Protein AF-A0A377FUZ7-F1 (afdb_monomer_lite)

pLDDT: mean 77.4, std 21.47, range [31.16, 97.88]

Secondary structure (DSSP, 8-state):
--HHHHHHHHHHHHHHH-TTTEEE-S---HHHHHHHHHHHT----HHHHHHHHHHS-EEE-SS----SS---------

Sequence (78 aa):
MNKIELKFNRVVKMIEKYPEVFTYGSGASEAAIREAEEQLNVTFPPMYRKFLETYGYVVMDEDALWGGSHQITVNIMN

Radius of gyration: 14.17 Å; chains: 1; bounding box: 33×30×34 Å

Foldseek 3Di:
DDPLVVVLVVVVVVCVVCVVFKDFAQADDPVRQVVVCVVVVHDDDPSVNVVRRHTVDIDGDPPDPPDDDDDDDDDDDD

Organism: NCBI:txid33987

Structure (mmCIF, N/CA/C/O backbone):
data_AF-A0A377FUZ7-F1
#
_entry.id   AF-A0A377FUZ7-F1
#
loop_
_atom_site.group_PDB
_atom_site.id
_atom_site.type_symbol
_atom_site.label_atom_id
_atom_site.label_alt_id
_atom_site.label_comp_id
_atom_site.label_asym_id
_atom_site.label_entity_id
_atom_site.label_seq_id
_atom_site.pdbx_PDB_ins_code
_atom_site.Cartn_x
_atom_site.Cartn_y
_atom_site.Cartn_z
_atom_site.occupancy
_atom_site.B_iso_or_equiv
_atom_site.auth_seq_id
_atom_site.auth_comp_id
_atom_site.auth_asym_id
_atom_site.auth_atom_id
_atom_site.pdbx_PDB_model_num
ATOM 1 N N . MET A 1 1 ? 8.309 -11.878 14.800 1.00 59.44 1 MET A N 1
ATOM 2 C CA . MET A 1 1 ? 7.821 -11.340 13.516 1.00 59.44 1 MET A CA 1
ATOM 3 C C . MET A 1 1 ? 6.543 -12.071 13.149 1.00 59.44 1 MET A C 1
ATOM 5 O O . MET A 1 1 ? 6.550 -13.301 13.118 1.00 59.44 1 MET A O 1
ATOM 9 N N . ASN A 1 2 ? 5.436 -11.354 12.985 1.00 80.00 2 ASN A N 1
ATOM 10 C CA . ASN A 1 2 ? 4.142 -11.973 12.696 1.00 80.00 2 ASN A CA 1
ATOM 11 C C . ASN A 1 2 ? 4.061 -12.411 11.210 1.00 80.00 2 ASN A C 1
ATOM 13 O O . ASN A 1 2 ? 4.879 -12.019 10.374 1.00 80.00 2 ASN A O 1
ATOM 17 N N . LYS A 1 3 ? 3.082 -13.256 10.853 1.00 78.62 3 LYS A N 1
ATOM 18 C CA . LYS A 1 3 ? 2.932 -13.770 9.472 1.00 78.62 3 LYS A CA 1
ATOM 19 C C . LYS A 1 3 ? 2.674 -12.665 8.434 1.00 78.62 3 LYS A C 1
ATOM 21 O O . LYS A 1 3 ? 3.018 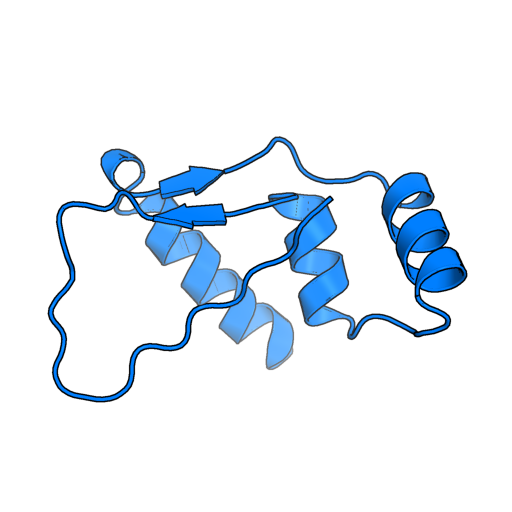-12.852 7.269 1.00 78.62 3 LYS A O 1
ATOM 26 N N . ILE A 1 4 ? 2.063 -11.550 8.839 1.00 75.75 4 ILE A N 1
ATOM 27 C CA . ILE A 1 4 ? 1.763 -10.404 7.971 1.00 75.75 4 ILE A CA 1
ATOM 28 C C . ILE A 1 4 ? 3.059 -9.669 7.618 1.00 75.75 4 ILE A C 1
ATOM 30 O O . ILE A 1 4 ? 3.327 -9.466 6.439 1.00 75.75 4 ILE A O 1
ATOM 34 N N . GLU A 1 5 ? 3.905 -9.385 8.607 1.00 79.44 5 GLU A N 1
ATOM 35 C CA . GLU A 1 5 ? 5.233 -8.782 8.424 1.00 79.44 5 GLU A CA 1
ATOM 36 C C . GLU A 1 5 ? 6.120 -9.644 7.522 1.00 79.44 5 GLU A C 1
ATOM 38 O O . GLU A 1 5 ? 6.777 -9.136 6.621 1.00 79.44 5 GLU A O 1
ATOM 43 N N . LEU A 1 6 ? 6.101 -10.969 7.705 1.00 83.19 6 LEU A N 1
ATOM 44 C CA . LEU A 1 6 ? 6.848 -11.894 6.847 1.00 83.19 6 LEU A CA 1
ATOM 45 C C . LEU A 1 6 ? 6.412 -11.819 5.380 1.00 83.19 6 LEU A C 1
ATOM 47 O O . LEU A 1 6 ? 7.262 -11.844 4.490 1.00 83.19 6 LEU A O 1
ATOM 51 N N . LYS A 1 7 ? 5.101 -11.755 5.121 1.00 79.62 7 LYS A N 1
ATOM 52 C CA . LYS A 1 7 ? 4.565 -11.621 3.760 1.00 79.62 7 LYS A CA 1
ATOM 53 C C . LYS A 1 7 ? 4.893 -10.253 3.170 1.00 79.62 7 LYS A C 1
ATOM 55 O O . LYS A 1 7 ? 5.354 -10.195 2.036 1.00 79.62 7 LYS A O 1
ATOM 60 N N . PHE A 1 8 ? 4.729 -9.191 3.952 1.00 83.62 8 PHE A N 1
ATOM 61 C CA . PHE A 1 8 ? 5.042 -7.832 3.528 1.00 83.62 8 PHE A CA 1
ATOM 62 C C . PHE A 1 8 ? 6.523 -7.685 3.160 1.00 83.62 8 PHE A C 1
ATOM 64 O O . PHE A 1 8 ? 6.847 -7.281 2.049 1.00 83.62 8 PHE A O 1
ATOM 71 N N . ASN A 1 9 ? 7.428 -8.166 4.016 1.00 85.44 9 ASN A N 1
ATOM 72 C CA . ASN A 1 9 ? 8.870 -8.122 3.768 1.00 85.44 9 ASN A CA 1
ATOM 73 C C . ASN A 1 9 ? 9.294 -8.897 2.513 1.00 85.44 9 ASN A C 1
ATOM 75 O O . ASN A 1 9 ? 10.312 -8.574 1.910 1.00 85.44 9 ASN A O 1
ATOM 79 N N . ARG A 1 10 ? 8.551 -9.937 2.109 1.00 86.06 10 ARG A N 1
ATOM 80 C CA . ARG A 1 10 ? 8.820 -10.639 0.843 1.00 86.06 10 ARG A CA 1
ATOM 81 C C . ARG A 1 10 ? 8.489 -9.770 -0.366 1.00 86.06 10 ARG A C 1
ATOM 83 O O . ARG A 1 10 ? 9.258 -9.786 -1.319 1.00 86.06 10 ARG A O 1
ATOM 90 N N . VAL A 1 11 ? 7.384 -9.026 -0.314 1.00 83.50 11 VAL A N 1
ATOM 91 C CA . VAL A 1 11 ? 6.993 -8.088 -1.377 1.00 83.50 11 VAL A CA 1
ATOM 92 C C . VAL A 1 11 ? 7.997 -6.942 -1.463 1.00 83.50 11 VAL A C 1
ATOM 94 O O . VAL A 1 11 ? 8.503 -6.677 -2.546 1.00 83.50 11 VAL A O 1
ATOM 97 N N . VAL A 1 12 ? 8.373 -6.355 -0.321 1.00 87.06 12 VAL A N 1
ATOM 98 C CA . VAL A 1 12 ? 9.403 -5.302 -0.245 1.00 87.06 12 VAL A CA 1
ATOM 99 C C . VAL A 1 12 ? 10.696 -5.763 -0.920 1.00 87.06 12 VAL A C 1
ATOM 101 O O . VAL A 1 12 ? 11.172 -5.120 -1.847 1.00 87.06 12 VAL A O 1
ATOM 104 N N . LYS A 1 13 ? 11.199 -6.947 -0.547 1.00 89.12 13 LYS A N 1
ATOM 105 C CA . LYS A 1 13 ? 12.412 -7.524 -1.147 1.00 89.12 13 LYS A CA 1
ATOM 106 C C . LYS A 1 13 ? 12.303 -7.763 -2.650 1.00 89.12 13 LYS A C 1
ATOM 108 O O . LYS A 1 13 ? 13.321 -7.771 -3.329 1.00 89.12 13 LYS A O 1
ATOM 113 N N . MET A 1 14 ? 11.107 -8.039 -3.163 1.00 86.12 14 MET A N 1
ATOM 114 C CA . MET A 1 14 ? 10.896 -8.240 -4.594 1.00 86.12 14 MET A CA 1
ATOM 115 C C . MET A 1 14 ? 10.963 -6.910 -5.347 1.00 86.12 14 MET A C 1
ATOM 117 O O . MET A 1 14 ? 11.628 -6.846 -6.375 1.00 86.12 14 MET A O 1
ATOM 121 N N . ILE A 1 15 ? 10.339 -5.863 -4.801 1.00 85.38 15 ILE A N 1
ATOM 122 C CA . ILE A 1 15 ? 10.360 -4.508 -5.366 1.00 85.38 15 ILE A CA 1
ATOM 123 C C . ILE A 1 15 ? 11.784 -3.945 -5.345 1.00 85.38 15 ILE A C 1
ATOM 125 O O . ILE A 1 15 ? 12.271 -3.468 -6.361 1.00 85.38 15 ILE A O 1
ATOM 129 N N . GLU A 1 16 ? 12.490 -4.081 -4.220 1.00 86.94 16 GLU A N 1
ATOM 130 C CA . GLU A 1 16 ? 13.886 -3.639 -4.084 1.00 86.94 16 GLU A CA 1
ATOM 131 C C . GLU A 1 16 ? 14.843 -4.377 -5.024 1.00 86.94 16 GLU A C 1
ATOM 133 O O . GLU A 1 16 ? 15.865 -3.826 -5.428 1.00 86.94 16 GLU A O 1
ATOM 138 N N . LYS A 1 17 ? 14.545 -5.641 -5.345 1.00 89.62 17 LYS A N 1
ATOM 139 C CA . LYS A 1 17 ? 15.398 -6.464 -6.204 1.00 89.62 17 LYS A CA 1
ATOM 140 C C . LYS A 1 17 ? 15.235 -6.138 -7.689 1.00 89.62 17 LYS A C 1
ATOM 142 O O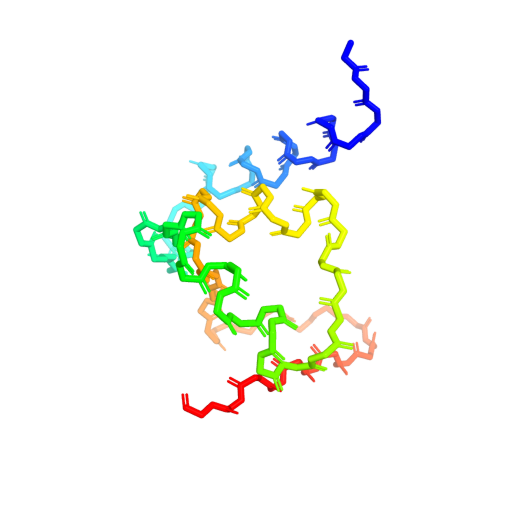 . LYS A 1 17 ? 16.197 -6.323 -8.427 1.00 89.62 17 LYS A O 1
ATOM 147 N N . TYR A 1 18 ? 14.049 -5.700 -8.107 1.00 87.31 18 TYR A N 1
ATOM 148 C CA . TYR A 1 18 ? 13.722 -5.420 -9.508 1.00 87.31 18 TYR A CA 1
ATOM 149 C C . TYR A 1 18 ? 13.046 -4.048 -9.653 1.00 87.31 18 TYR A C 1
ATOM 151 O O . TYR A 1 18 ? 11.907 -3.971 -10.124 1.00 87.31 18 TYR A O 1
ATOM 159 N N . PRO A 1 19 ? 13.692 -2.959 -9.197 1.00 85.81 19 PRO A N 1
ATOM 160 C CA . PRO A 1 19 ? 13.078 -1.632 -9.157 1.00 85.81 19 PRO A CA 1
ATOM 161 C C . PRO A 1 19 ? 12.664 -1.120 -10.542 1.00 85.81 19 PRO A C 1
ATOM 163 O O . PRO A 1 19 ? 11.739 -0.326 -10.644 1.00 85.81 19 PRO A O 1
ATOM 166 N N . GLU A 1 20 ? 13.308 -1.593 -11.608 1.00 85.12 20 GLU A N 1
ATOM 167 C CA . GLU A 1 20 ? 13.003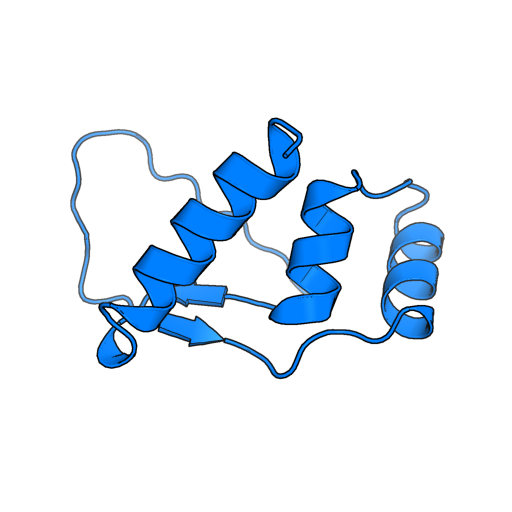 -1.248 -12.997 1.00 85.12 20 GLU A CA 1
ATOM 168 C C . GLU A 1 20 ? 11.657 -1.792 -13.494 1.00 85.12 20 GLU A C 1
ATOM 170 O O . GLU A 1 20 ? 11.133 -1.297 -14.484 1.00 85.12 20 GLU A O 1
ATOM 175 N N . VAL A 1 21 ? 11.098 -2.798 -12.814 1.00 83.69 21 VAL A N 1
ATOM 176 C CA . VAL A 1 21 ? 9.846 -3.463 -13.217 1.00 83.69 21 VAL A CA 1
ATOM 177 C C . VAL A 1 21 ? 8.644 -2.900 -12.455 1.00 83.69 21 VAL A C 1
ATOM 179 O O . VAL A 1 21 ? 7.499 -3.086 -12.868 1.00 83.69 21 VAL A O 1
ATOM 182 N N . PHE A 1 22 ? 8.884 -2.215 -11.333 1.00 84.25 22 PHE A N 1
ATOM 183 C CA . PHE A 1 22 ? 7.835 -1.724 -10.447 1.00 84.25 22 PHE A CA 1
ATOM 184 C C . PHE A 1 22 ? 7.790 -0.201 -10.429 1.00 84.25 22 PHE A C 1
ATOM 186 O O . PHE A 1 22 ? 8.723 0.460 -9.984 1.00 84.25 22 PHE A O 1
ATOM 193 N N . THR A 1 23 ? 6.638 0.349 -10.800 1.00 83.50 23 THR A N 1
ATOM 194 C CA . THR A 1 23 ? 6.298 1.743 -10.512 1.00 83.50 23 THR A CA 1
ATOM 195 C C . THR A 1 23 ? 5.419 1.781 -9.273 1.00 83.50 23 THR A C 1
ATOM 197 O O . THR A 1 23 ? 4.429 1.059 -9.183 1.00 83.50 23 THR A O 1
ATOM 200 N N . TYR A 1 24 ? 5.760 2.614 -8.298 1.00 85.06 24 TYR A N 1
ATOM 201 C CA . TYR A 1 24 ? 4.989 2.739 -7.067 1.00 85.06 24 TYR A CA 1
ATOM 202 C C . TYR A 1 24 ? 4.891 4.192 -6.616 1.00 85.06 24 TYR A C 1
ATOM 204 O O . TYR A 1 24 ? 5.715 5.035 -6.972 1.00 85.06 24 TYR A O 1
ATOM 212 N N . GLY A 1 25 ? 3.843 4.486 -5.851 1.00 84.62 25 GLY A N 1
ATOM 213 C CA . GLY A 1 25 ? 3.599 5.816 -5.308 1.00 84.62 25 GLY A CA 1
ATOM 214 C C . GLY A 1 25 ? 4.439 6.128 -4.069 1.00 84.62 25 GLY A C 1
ATOM 215 O O . GLY A 1 25 ? 5.259 5.339 -3.606 1.00 84.62 25 GLY A O 1
ATOM 216 N N . SER A 1 26 ? 4.200 7.301 -3.487 1.00 88.06 26 SER A N 1
ATOM 217 C CA . SER A 1 26 ? 4.906 7.786 -2.294 1.00 88.06 26 SER A CA 1
ATOM 218 C C . SER A 1 26 ? 4.325 7.291 -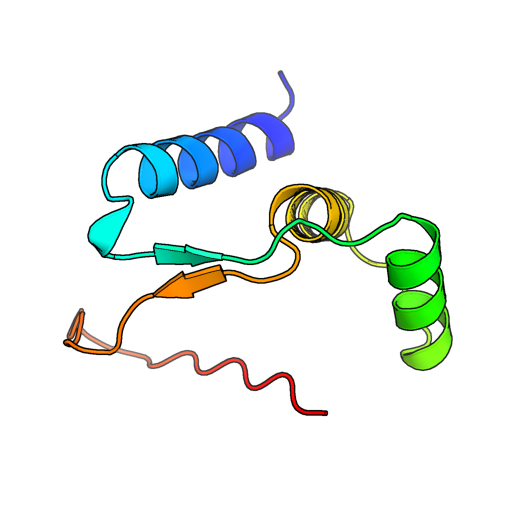0.962 1.00 88.06 26 SER A C 1
ATOM 220 O O . SER A 1 26 ? 4.734 7.783 0.087 1.00 88.06 26 SER A O 1
ATOM 222 N N . GLY A 1 27 ? 3.348 6.380 -0.989 1.00 90.88 27 GLY A N 1
ATOM 223 C CA . GLY A 1 27 ? 2.547 6.050 0.190 1.00 90.88 27 GLY A CA 1
ATOM 224 C C . GLY A 1 27 ? 1.374 7.010 0.417 1.00 90.88 27 GLY A C 1
ATOM 225 O O . GLY A 1 27 ? 1.409 8.178 0.025 1.00 90.88 27 GLY A O 1
ATOM 226 N N . ALA A 1 28 ? 0.315 6.501 1.042 1.00 92.00 28 ALA A N 1
ATOM 227 C CA . ALA A 1 28 ? -0.867 7.248 1.453 1.00 92.00 28 ALA A CA 1
ATOM 228 C C . ALA A 1 28 ? -0.775 7.637 2.936 1.00 92.00 28 ALA A C 1
ATOM 230 O O . ALA A 1 28 ? -0.264 6.884 3.765 1.00 92.00 28 ALA A O 1
ATOM 231 N N . SER A 1 29 ? -1.302 8.811 3.285 1.00 94.69 29 SER A N 1
ATOM 232 C CA . SER A 1 29 ? -1.407 9.228 4.684 1.00 94.69 29 SER A CA 1
ATOM 233 C C . SER A 1 29 ? -2.517 8.460 5.407 1.00 94.69 29 SER A C 1
ATOM 235 O O . SER A 1 29 ? -3.501 8.044 4.799 1.00 94.69 29 SER A O 1
ATOM 237 N N . GLU A 1 30 ? -2.412 8.337 6.730 1.00 95.94 30 GLU A N 1
ATOM 238 C CA . GLU A 1 30 ? -3.469 7.745 7.566 1.00 95.94 30 GLU A CA 1
ATOM 239 C C . GLU A 1 30 ? -4.823 8.458 7.384 1.00 95.94 30 GLU A C 1
ATOM 241 O O . GLU A 1 30 ? -5.867 7.812 7.408 1.00 95.94 30 GLU A O 1
ATOM 246 N N . ALA A 1 31 ? -4.817 9.776 7.154 1.00 95.81 31 ALA A N 1
ATOM 247 C CA . ALA A 1 31 ? -6.034 10.536 6.871 1.00 95.81 31 ALA A CA 1
ATOM 248 C C . ALA A 1 31 ? -6.680 10.107 5.544 1.00 95.81 31 ALA A C 1
ATOM 250 O O . ALA A 1 31 ? -7.878 9.846 5.516 1.00 95.81 31 ALA A O 1
ATOM 251 N N . ALA A 1 32 ? -5.883 9.955 4.480 1.00 94.25 32 ALA A N 1
ATOM 252 C CA . ALA A 1 32 ? -6.372 9.493 3.180 1.00 94.25 32 ALA A CA 1
ATOM 253 C C . ALA A 1 32 ? -6.879 8.040 3.234 1.00 94.25 32 ALA A C 1
ATOM 255 O O . ALA A 1 32 ? -7.884 7.703 2.615 1.00 94.25 32 ALA A O 1
ATOM 256 N N . ILE A 1 33 ? -6.213 7.176 4.008 1.00 95.44 33 ILE A N 1
ATOM 257 C CA . ILE A 1 33 ? -6.645 5.785 4.205 1.00 95.44 33 ILE A CA 1
ATOM 258 C C . ILE A 1 33 ? -8.001 5.737 4.919 1.00 95.44 33 ILE A C 1
ATOM 260 O O . ILE A 1 33 ? -8.872 4.977 4.502 1.00 95.44 33 ILE A O 1
ATOM 264 N N . ARG A 1 34 ? -8.202 6.559 5.957 1.00 96.69 34 ARG A N 1
ATOM 265 C CA . ARG A 1 34 ? -9.491 6.652 6.663 1.00 96.69 34 ARG A CA 1
ATOM 266 C C . ARG A 1 34 ? -10.599 7.197 5.780 1.00 96.69 34 ARG A C 1
ATOM 268 O O . ARG A 1 34 ? -11.687 6.639 5.780 1.00 96.69 34 ARG A O 1
ATOM 275 N N . GLU A 1 35 ? -10.314 8.244 5.012 1.00 95.56 35 GLU A N 1
ATOM 276 C CA . GLU A 1 35 ? -11.279 8.800 4.066 1.00 95.56 35 GLU A CA 1
ATOM 277 C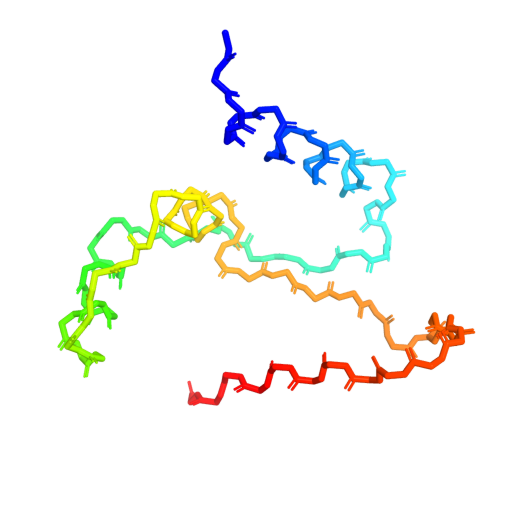 C . GLU A 1 35 ? -11.742 7.729 3.064 1.00 95.56 35 GLU A C 1
ATOM 279 O O . GLU A 1 35 ? -12.937 7.581 2.824 1.00 95.56 35 GLU A O 1
ATOM 284 N N . ALA A 1 36 ? -10.820 6.911 2.546 1.00 93.56 36 ALA A N 1
ATOM 285 C CA . ALA A 1 36 ? -11.158 5.809 1.648 1.00 93.56 36 ALA A CA 1
ATOM 286 C C . ALA A 1 36 ? -11.982 4.698 2.334 1.00 93.56 36 ALA A C 1
ATOM 288 O O . ALA A 1 36 ? -12.922 4.172 1.738 1.00 93.56 36 ALA A O 1
ATOM 289 N N . GLU A 1 37 ? -11.660 4.341 3.583 1.00 96.88 37 GLU A N 1
ATOM 290 C CA . GLU A 1 37 ? -12.454 3.399 4.389 1.00 96.88 37 GLU A CA 1
ATOM 291 C C . GLU A 1 37 ? -13.889 3.902 4.611 1.00 96.88 37 GLU A C 1
ATOM 293 O O . GLU A 1 37 ? -14.841 3.130 4.471 1.00 96.88 37 GLU A O 1
ATOM 298 N N . GLU A 1 38 ? -14.052 5.196 4.901 1.00 97.88 38 GLU A N 1
ATOM 299 C CA . GLU A 1 38 ? -15.352 5.850 5.080 1.00 97.88 38 GLU A CA 1
ATOM 300 C C . GLU A 1 38 ? -16.156 5.885 3.775 1.00 97.88 38 GLU A C 1
ATOM 302 O O . GLU A 1 38 ? -17.318 5.476 3.761 1.00 97.88 38 GLU A O 1
ATOM 307 N N . GLN A 1 39 ? -15.535 6.307 2.668 1.00 96.62 39 GLN A N 1
ATOM 308 C CA . GLN A 1 39 ? -16.179 6.368 1.350 1.00 96.62 39 GLN A CA 1
ATOM 309 C C . GLN A 1 39 ? -16.666 4.993 0.875 1.00 96.62 39 GLN A C 1
ATOM 311 O O . GLN A 1 39 ? -17.743 4.880 0.288 1.00 96.62 39 GLN A O 1
ATOM 316 N N . LEU A 1 40 ? -15.884 3.943 1.135 1.00 95.81 40 LEU A N 1
ATOM 317 C CA . LEU A 1 40 ? -16.215 2.570 0.753 1.00 95.81 40 LEU A CA 1
ATOM 318 C C . LEU A 1 40 ? -17.070 1.842 1.802 1.00 95.81 40 LEU A C 1
ATOM 320 O O . LEU A 1 40 ? -17.556 0.745 1.524 1.00 95.81 40 LEU A O 1
ATOM 324 N N . ASN A 1 41 ? -17.260 2.433 2.986 1.00 97.56 41 ASN A N 1
ATOM 325 C CA . ASN A 1 41 ? -17.933 1.834 4.139 1.00 97.56 41 ASN A CA 1
ATOM 326 C C . ASN A 1 41 ? -17.368 0.446 4.511 1.00 97.56 41 ASN A C 1
ATOM 328 O O . ASN A 1 41 ? -18.103 -0.525 4.720 1.00 97.56 41 ASN A O 1
ATOM 332 N N . VAL A 1 42 ? -16.038 0.343 4.569 1.00 97.06 42 VAL A N 1
ATOM 333 C CA . VAL A 1 42 ? -15.305 -0.879 4.939 1.00 97.06 42 VAL A CA 1
ATOM 334 C C . VAL A 1 42 ? -14.167 -0.552 5.896 1.00 97.06 42 VAL A C 1
ATOM 336 O O . VAL A 1 42 ? -13.717 0.581 5.989 1.00 97.06 42 VAL A O 1
ATOM 339 N N . THR A 1 43 ? -13.639 -1.564 6.581 1.00 96.62 43 THR A N 1
ATOM 340 C CA . THR A 1 43 ? -12.353 -1.454 7.280 1.00 96.62 43 THR A CA 1
ATOM 341 C C . THR A 1 43 ? -11.305 -2.235 6.509 1.00 96.62 43 THR A C 1
ATOM 343 O O . THR A 1 43 ? -11.465 -3.436 6.261 1.00 96.62 43 THR A O 1
ATOM 346 N N . PHE A 1 44 ? -10.216 -1.575 6.135 1.00 94.62 44 PHE A N 1
ATOM 347 C CA . PHE A 1 44 ? -9.136 -2.220 5.419 1.00 94.62 44 PHE A CA 1
ATOM 348 C C . PHE A 1 44 ? -8.361 -3.174 6.331 1.00 94.62 44 PHE A C 1
ATOM 350 O O . PHE A 1 44 ? -8.003 -2.826 7.461 1.00 94.62 44 PHE A O 1
ATOM 357 N N . PRO A 1 45 ? -8.029 -4.383 5.844 1.00 94.50 45 PRO A N 1
ATOM 358 C CA . PRO A 1 45 ? -7.180 -5.299 6.587 1.00 94.50 45 PRO A CA 1
ATOM 359 C C . PRO A 1 45 ? -5.821 -4.660 6.923 1.00 94.50 45 PRO A C 1
ATOM 361 O O . PRO A 1 45 ? -5.264 -3.950 6.081 1.00 94.50 45 PRO A O 1
ATOM 364 N N . PRO A 1 46 ? -5.203 -4.983 8.076 1.00 92.00 46 PRO A N 1
ATOM 365 C CA . PRO A 1 46 ? -3.929 -4.384 8.491 1.00 92.00 46 PRO A CA 1
ATOM 366 C C . PRO A 1 46 ? -2.806 -4.478 7.447 1.00 92.00 46 PRO A C 1
ATOM 368 O O . PRO A 1 46 ? -2.005 -3.561 7.307 1.00 92.00 46 PRO A O 1
ATOM 371 N N . MET A 1 47 ? -2.756 -5.572 6.677 1.00 89.06 47 MET A N 1
ATOM 372 C CA . MET A 1 47 ? -1.775 -5.741 5.598 1.00 89.06 47 MET A CA 1
ATOM 373 C C . MET A 1 47 ? -1.990 -4.748 4.452 1.00 89.06 47 MET A C 1
ATOM 375 O O . MET A 1 47 ? -1.019 -4.256 3.886 1.00 89.06 47 MET A O 1
ATOM 379 N N . TYR A 1 48 ? -3.247 -4.459 4.116 1.00 90.25 48 TYR A N 1
ATOM 380 C CA . TYR A 1 48 ? -3.580 -3.532 3.044 1.00 90.25 48 TYR A CA 1
ATOM 381 C C . TYR A 1 48 ? -3.312 -2.086 3.468 1.00 90.25 48 TYR A C 1
ATOM 383 O O . TYR A 1 48 ? -2.696 -1.347 2.713 1.00 90.25 48 TYR A O 1
ATOM 391 N N . ARG A 1 49 ? -3.624 -1.718 4.720 1.00 93.50 49 ARG A N 1
ATOM 392 C CA . ARG A 1 49 ? -3.223 -0.414 5.279 1.00 93.50 49 ARG A CA 1
ATOM 393 C C . ARG A 1 49 ? -1.711 -0.221 5.227 1.00 93.50 49 ARG A C 1
ATOM 395 O O . ARG A 1 49 ? -1.245 0.775 4.694 1.00 93.50 49 ARG A O 1
ATOM 402 N N . LYS A 1 50 ? -0.942 -1.226 5.666 1.00 90.81 50 LYS A N 1
ATOM 403 C CA . LYS A 1 50 ? 0.528 -1.192 5.613 1.00 90.81 50 LYS A CA 1
ATOM 404 C C . LYS A 1 50 ? 1.060 -1.009 4.189 1.00 90.81 50 LYS A C 1
ATOM 406 O O . LYS A 1 50 ? 2.036 -0.293 3.977 1.00 90.81 50 LYS A O 1
ATOM 411 N N . PHE A 1 51 ? 0.422 -1.658 3.218 1.00 90.62 51 PHE A N 1
ATOM 412 C CA . PHE A 1 51 ? 0.732 -1.493 1.802 1.00 90.62 51 PHE A CA 1
ATOM 413 C C . PHE A 1 51 ? 0.445 -0.072 1.310 1.00 90.62 51 PHE A C 1
ATOM 415 O O . PHE A 1 51 ? 1.333 0.546 0.723 1.00 90.62 51 PHE A O 1
ATOM 422 N N . LEU A 1 52 ? -0.743 0.463 1.598 1.00 91.88 52 LEU A N 1
ATOM 423 C CA . LEU A 1 52 ? -1.123 1.821 1.219 1.00 91.88 52 LEU A CA 1
ATOM 424 C C . LEU A 1 52 ? -0.197 2.858 1.857 1.00 91.88 52 LEU A C 1
ATOM 426 O O . LEU A 1 52 ? 0.287 3.732 1.154 1.00 91.88 52 LEU A O 1
ATOM 430 N N . GLU A 1 53 ? 0.132 2.721 3.141 1.00 92.81 53 GLU A N 1
ATOM 431 C CA . GLU A 1 53 ? 1.088 3.594 3.839 1.00 92.81 53 GLU A CA 1
ATOM 432 C C . GLU A 1 53 ? 2.469 3.603 3.175 1.00 92.81 53 GLU A C 1
ATOM 434 O O . GLU A 1 53 ? 3.122 4.638 3.119 1.00 92.81 53 GLU A O 1
ATOM 439 N N . THR A 1 54 ? 2.928 2.446 2.693 1.00 89.38 54 THR A N 1
ATOM 440 C CA . THR A 1 54 ? 4.301 2.295 2.189 1.00 89.38 54 THR A CA 1
ATOM 441 C C . THR A 1 54 ? 4.427 2.691 0.722 1.00 89.38 54 THR A C 1
ATOM 443 O O . THR A 1 54 ? 5.412 3.313 0.341 1.00 89.38 54 THR A O 1
ATOM 446 N N . TYR A 1 55 ? 3.446 2.320 -0.101 1.00 87.50 55 TYR A N 1
ATOM 447 C CA . TYR A 1 55 ? 3.533 2.453 -1.555 1.00 87.50 55 TYR A CA 1
ATOM 448 C C . TYR A 1 55 ? 2.394 3.282 -2.145 1.00 87.50 55 TYR A C 1
ATOM 450 O O . TYR A 1 55 ? 2.567 3.922 -3.175 1.00 87.50 55 TYR A O 1
ATOM 458 N N . GLY A 1 56 ? 1.221 3.311 -1.510 1.00 87.38 56 GLY A N 1
ATOM 459 C CA . GLY A 1 56 ? 0.009 3.943 -2.043 1.00 87.38 56 GLY A CA 1
ATOM 460 C C . GLY A 1 56 ? -0.579 3.134 -3.198 1.00 87.38 56 GLY A C 1
ATOM 461 O O . GLY A 1 56 ? -1.703 2.655 -3.114 1.00 87.38 56 GLY A O 1
ATOM 462 N N . TYR A 1 57 ? 0.224 2.898 -4.231 1.00 83.25 57 TYR A N 1
ATOM 463 C CA . TYR A 1 57 ? -0.038 1.966 -5.316 1.00 83.25 57 TYR A CA 1
ATOM 464 C C . TYR A 1 57 ? 1.260 1.264 -5.731 1.00 83.25 57 TYR A C 1
ATOM 466 O O . TYR A 1 57 ? 2.356 1.776 -5.502 1.00 83.25 57 TYR A O 1
ATOM 474 N N . VAL A 1 58 ? 1.128 0.104 -6.373 1.00 80.56 58 VAL A N 1
ATOM 475 C CA . VAL A 1 58 ? 2.216 -0.580 -7.080 1.00 80.56 58 VAL A CA 1
ATOM 476 C C . VAL A 1 58 ? 1.655 -1.061 -8.412 1.00 80.56 58 VAL A C 1
ATOM 478 O O . VAL A 1 58 ? 0.620 -1.724 -8.440 1.00 80.56 58 VAL A O 1
ATOM 481 N N . VAL A 1 59 ? 2.341 -0.730 -9.496 1.00 80.62 59 VAL A N 1
ATOM 482 C CA . VAL A 1 59 ? 2.091 -1.204 -10.856 1.00 80.62 59 VAL A CA 1
ATOM 483 C C . VAL A 1 59 ? 3.349 -1.920 -11.330 1.00 80.62 59 VAL A C 1
ATOM 485 O O . VAL A 1 59 ? 4.467 -1.516 -11.012 1.00 80.62 59 VAL A O 1
ATOM 488 N N . MET A 1 60 ? 3.156 -3.005 -12.064 1.00 81.50 60 MET A N 1
ATOM 489 C CA . MET A 1 60 ? 4.222 -3.752 -12.715 1.00 81.50 60 MET A CA 1
ATOM 490 C C . MET A 1 60 ? 4.093 -3.504 -14.216 1.00 81.50 60 MET A C 1
ATOM 492 O O . MET A 1 60 ? 2.986 -3.655 -14.733 1.00 81.50 60 MET A O 1
ATOM 496 N N . ASP A 1 61 ? 5.170 -3.075 -14.873 1.00 70.81 61 ASP A N 1
ATOM 497 C CA . ASP A 1 61 ? 5.122 -2.653 -16.281 1.00 70.81 61 ASP A CA 1
ATOM 498 C C . ASP A 1 61 ? 4.633 -3.783 -17.218 1.00 70.81 61 ASP A C 1
ATOM 500 O O . ASP A 1 61 ? 4.857 -4.973 -16.960 1.00 70.81 61 ASP A O 1
ATOM 504 N N . GLU A 1 62 ? 3.919 -3.403 -18.282 1.00 61.00 62 GLU A N 1
ATOM 505 C CA . GLU A 1 62 ? 3.071 -4.265 -19.122 1.00 61.00 62 GLU A CA 1
ATOM 506 C C . GLU A 1 62 ? 3.817 -5.072 -20.197 1.00 61.00 62 GLU A C 1
ATOM 508 O O . GLU A 1 62 ? 3.171 -5.816 -20.940 1.00 61.00 62 GLU A O 1
ATOM 513 N N . ASP A 1 63 ? 5.156 -5.088 -20.211 1.00 53.19 63 ASP A N 1
ATOM 514 C CA . ASP A 1 63 ? 5.947 -6.051 -21.006 1.00 53.19 63 ASP A CA 1
ATOM 515 C C . ASP A 1 63 ? 5.915 -7.476 -20.388 1.00 53.19 63 ASP A C 1
ATOM 517 O O . ASP A 1 63 ? 6.895 -8.206 -20.258 1.00 53.19 63 ASP A O 1
ATOM 521 N N . ALA A 1 64 ? 4.700 -7.865 -20.012 1.00 46.28 64 ALA A N 1
ATOM 522 C CA . ALA A 1 64 ? 4.079 -9.162 -20.131 1.00 46.28 64 ALA A CA 1
ATOM 523 C C . ALA A 1 64 ? 4.762 -10.337 -19.423 1.00 46.28 64 ALA A C 1
ATOM 525 O O . ALA A 1 64 ? 5.368 -11.228 -20.022 1.00 46.28 64 ALA A O 1
ATOM 526 N N . LEU A 1 65 ? 4.477 -10.444 -18.125 1.00 46.53 65 LEU A N 1
ATOM 527 C CA . LEU A 1 65 ? 4.500 -11.726 -17.426 1.00 46.53 65 LEU A CA 1
ATOM 528 C C . LEU A 1 65 ? 3.321 -12.600 -17.895 1.00 46.53 65 LEU A C 1
ATOM 530 O O . LEU A 1 65 ? 2.310 -12.741 -17.209 1.00 46.53 65 LEU A O 1
ATOM 534 N N . TRP A 1 66 ? 3.466 -13.237 -19.062 1.00 46.59 66 TRP A N 1
ATOM 535 C CA . TRP A 1 66 ? 2.604 -14.343 -19.501 1.00 46.59 66 TRP A CA 1
ATOM 536 C C . TRP A 1 66 ? 2.922 -15.612 -18.689 1.00 46.59 66 TRP A C 1
ATOM 538 O O . TRP A 1 66 ? 3.470 -16.592 -19.191 1.00 46.59 66 TRP A O 1
ATOM 548 N N . GLY A 1 67 ? 2.612 -15.586 -17.393 1.00 35.09 67 GLY A N 1
ATOM 549 C CA . GLY A 1 67 ? 2.592 -16.767 -16.536 1.00 35.09 67 GLY A CA 1
ATOM 550 C C . GLY A 1 67 ? 1.249 -17.480 -16.683 1.00 35.09 67 GLY A C 1
ATOM 551 O O . GLY A 1 67 ? 0.202 -16.866 -16.516 1.00 35.09 67 GLY A O 1
ATOM 552 N N . GLY A 1 68 ? 1.268 -18.765 -17.038 1.00 35.72 68 GLY A N 1
ATOM 553 C CA . GLY A 1 68 ? 0.078 -19.538 -17.392 1.00 35.72 68 GLY A CA 1
ATOM 554 C C . GLY A 1 68 ? -1.106 -19.430 -16.416 1.00 35.72 68 GLY A C 1
ATOM 555 O O . GLY A 1 68 ? -1.004 -19.767 -15.241 1.00 35.72 68 GLY A O 1
ATOM 556 N N . SER A 1 69 ? -2.262 -19.096 -16.999 1.00 38.66 69 SER A N 1
ATOM 557 C CA . SER A 1 69 ? -3.641 -19.235 -16.507 1.00 38.66 69 SER A CA 1
ATOM 558 C C . SER A 1 69 ? -4.114 -18.317 -15.361 1.00 38.66 69 SER A C 1
ATOM 560 O O . SER A 1 69 ? -3.665 -18.410 -14.226 1.00 38.66 69 SER A O 1
ATOM 562 N N . HIS A 1 70 ? -5.161 -17.550 -15.691 1.00 37.12 70 HIS A N 1
ATOM 563 C CA . HIS A 1 70 ? -6.008 -16.679 -14.861 1.00 37.12 70 HIS A CA 1
ATOM 564 C C . HIS A 1 70 ? -5.449 -15.284 -14.556 1.00 37.12 70 HIS A C 1
ATOM 566 O O . HIS A 1 70 ? -4.909 -14.995 -13.494 1.00 37.12 70 HIS A O 1
ATOM 572 N N . GLN A 1 71 ? -5.679 -14.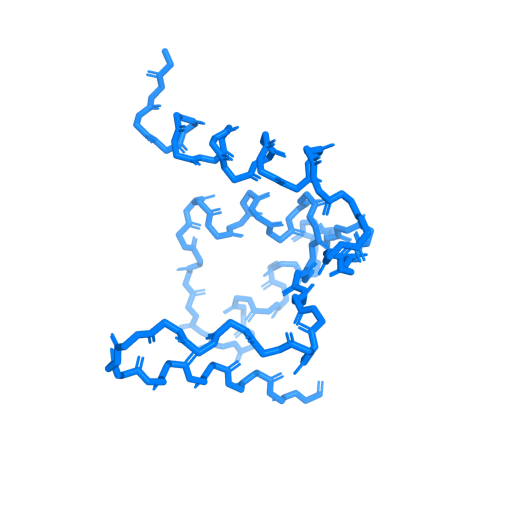398 -15.526 1.00 33.16 71 GLN A N 1
ATOM 573 C CA . GLN A 1 71 ? -5.611 -12.947 -15.410 1.00 33.16 71 GLN A CA 1
ATOM 574 C C . GLN A 1 71 ? -6.489 -12.481 -14.231 1.00 33.16 71 GLN A C 1
ATOM 576 O O . GLN A 1 71 ? -7.709 -12.634 -14.265 1.00 33.16 71 GLN A O 1
ATOM 581 N N . ILE A 1 72 ? -5.876 -11.935 -13.178 1.00 34.97 72 ILE A N 1
ATOM 582 C CA . ILE A 1 72 ? -6.587 -11.181 -12.139 1.00 34.97 72 ILE A CA 1
ATOM 583 C C . ILE A 1 72 ? -6.285 -9.706 -12.391 1.00 34.97 72 ILE A C 1
ATOM 585 O O . ILE A 1 72 ? -5.282 -9.175 -11.923 1.00 34.97 72 ILE A O 1
ATOM 589 N N . THR A 1 73 ? -7.148 -9.053 -13.164 1.00 33.69 73 THR A N 1
ATOM 590 C CA . THR A 1 73 ? -7.157 -7.595 -13.307 1.00 33.69 73 THR A CA 1
ATOM 591 C C . THR A 1 73 ? -7.947 -7.012 -12.139 1.00 33.69 73 THR A C 1
ATOM 593 O O . THR A 1 73 ? -9.159 -7.207 -12.059 1.00 33.69 73 THR A O 1
ATOM 596 N N . VAL A 1 74 ? -7.285 -6.300 -11.224 1.00 31.31 74 VAL A N 1
ATOM 597 C CA . VAL A 1 74 ? -7.971 -5.470 -10.222 1.00 31.31 74 VAL A CA 1
ATOM 598 C C . VAL A 1 74 ? -7.943 -4.031 -10.724 1.00 31.31 74 VAL A C 1
ATOM 600 O O . VAL A 1 74 ? -6.966 -3.316 -10.531 1.00 31.31 74 VAL A O 1
ATOM 603 N N . ASN A 1 75 ? -9.015 -3.622 -11.403 1.00 31.16 75 ASN A N 1
ATOM 604 C CA . ASN A 1 75 ? -9.271 -2.217 -11.700 1.00 31.16 75 ASN A CA 1
ATOM 605 C C . ASN A 1 75 ? -9.757 -1.531 -10.420 1.00 31.16 75 ASN A C 1
ATOM 607 O O . ASN A 1 75 ? -10.834 -1.862 -9.926 1.00 31.16 75 ASN A O 1
ATOM 611 N N . ILE A 1 76 ? -9.000 -0.563 -9.908 1.00 32.50 76 ILE A N 1
ATOM 612 C CA . ILE A 1 76 ? -9.530 0.435 -8.975 1.00 32.50 76 ILE A CA 1
ATOM 613 C C . ILE A 1 76 ? -9.547 1.758 -9.740 1.00 32.50 76 ILE A C 1
ATOM 615 O O . ILE A 1 76 ? -8.528 2.432 -9.845 1.00 32.50 76 ILE A O 1
ATOM 619 N N . MET A 1 77 ? -10.696 2.068 -10.346 1.00 35.62 77 MET A N 1
ATOM 620 C CA . MET A 1 77 ? -10.987 3.382 -10.921 1.00 35.62 77 MET A CA 1
ATOM 621 C C . MET A 1 77 ? -11.610 4.275 -9.846 1.00 35.62 77 MET A C 1
ATOM 623 O O . MET A 1 77 ? -12.631 3.904 -9.264 1.00 35.62 77 MET A O 1
ATOM 627 N N . ASN A 1 78 ? -11.001 5.435 -9.608 1.00 34.06 78 ASN A N 1
ATOM 628 C CA . ASN A 1 78 ? -11.561 6.744 -9.971 1.00 34.06 78 ASN A CA 1
ATOM 629 C C . ASN A 1 78 ? -10.464 7.810 -9.930 1.00 34.06 78 ASN A C 1
ATOM 631 O O . ASN A 1 78 ? -9.749 7.871 -8.907 1.00 34.06 78 ASN A O 1
#

InterPro domains:
  IPR037883 Knr4/Smi1-like domain superfamily [G3DSA:3.40.1580.10] (4-75)
  IPR037883 Knr4/Smi1-like domain superfamily [SSF160631] (8-63)